Protein AF-E3EKU8-F1 (afdb_monomer_lite)

Secondary structure (DSSP, 8-state):
----TT----EEEEETTEEEEEEE---HHHHHS--S------S-S-EEEEPTTS-EEEE-HHHHHHHHHHTT--EEETTEEEEETTTTTT-HHHHHHHHHHHHHHHHHHTS---HHHHHHHHHS-TTTHHHHHHHHHHHHTTSS-HHHHHHHHTTTS-HHHHHHHHHHHHHHHHGGG-

Foldseek 3Di:
DDDDPPPQPFDWDDDPNFIWTKDAAPDPVLVPPPPVQPDDPPDDFFDFDQDPVRHTDTGGPSVVVVVCLVVQQWHDDDRMIIHGPVCQVVDPNNVVSSVVVSVVVVVVVPPPCQPLNVLCVVAFDPVCSVVLVVLVVCVVVVNDDPVRSQVSCVVTDDPVSVVVSVVSVVVSVVVVVD

Structure (mmCIF, N/CA/C/O backbone):
data_AF-E3EKU8-F1
#
_entry.id   AF-E3EKU8-F1
#
loop_
_atom_site.group_PDB
_atom_site.id
_atom_site.type_symbol
_atom_site.label_atom_id
_atom_site.label_alt_id
_atom_site.label_comp_id
_atom_site.label_asym_id
_atom_site.label_entity_id
_atom_site.label_seq_id
_atom_site.pdbx_PDB_ins_code
_atom_site.Cartn_x
_atom_site.Cartn_y
_atom_site.Cartn_z
_atom_site.occupancy
_atom_site.B_iso_or_equiv
_atom_site.auth_seq_id
_atom_site.auth_comp_id
_atom_site.auth_asym_id
_atom_site.auth_atom_id
_atom_site.pdbx_PDB_model_num
ATOM 1 N N . MET A 1 1 ? 28.430 1.223 9.872 1.00 31.11 1 MET A N 1
ATOM 2 C CA . MET A 1 1 ? 27.168 0.951 9.151 1.00 31.11 1 MET A CA 1
ATOM 3 C C . MET A 1 1 ? 26.102 1.840 9.753 1.00 31.11 1 MET A C 1
ATOM 5 O O . MET A 1 1 ? 25.845 1.725 10.940 1.00 31.11 1 MET A O 1
ATOM 9 N N . VAL A 1 2 ? 25.568 2.776 8.973 1.00 25.70 2 VAL A N 1
ATOM 10 C CA . VAL A 1 2 ? 24.483 3.668 9.396 1.00 25.70 2 VAL A CA 1
ATOM 11 C C . VAL A 1 2 ? 23.325 3.390 8.451 1.00 25.70 2 VAL A C 1
ATOM 13 O O . VAL A 1 2 ? 23.339 3.846 7.312 1.00 25.70 2 VAL A O 1
ATOM 16 N N . THR A 1 3 ? 22.361 2.587 8.886 1.00 30.14 3 THR A N 1
ATOM 17 C CA . THR A 1 3 ? 21.057 2.497 8.224 1.00 30.14 3 THR A CA 1
ATOM 18 C C . THR A 1 3 ? 20.322 3.799 8.517 1.00 30.14 3 THR A C 1
ATOM 20 O O . THR A 1 3 ? 20.044 4.110 9.678 1.00 30.14 3 THR A O 1
ATOM 23 N N . LYS A 1 4 ? 20.076 4.614 7.487 1.00 33.88 4 LYS A N 1
ATOM 24 C CA . LYS A 1 4 ? 19.276 5.831 7.637 1.00 33.88 4 LYS A CA 1
ATOM 25 C C . LYS A 1 4 ? 17.839 5.419 7.978 1.00 33.88 4 LYS A C 1
ATOM 27 O O . LYS A 1 4 ? 17.258 4.561 7.322 1.00 33.88 4 LYS A O 1
ATOM 32 N N . LYS A 1 5 ? 17.278 6.023 9.029 1.00 32.59 5 LYS A N 1
ATOM 33 C CA . LYS A 1 5 ? 15.852 5.915 9.377 1.00 32.59 5 LYS A CA 1
ATOM 34 C C . LYS A 1 5 ? 15.009 6.321 8.161 1.00 32.59 5 LYS A C 1
ATOM 36 O O . LYS A 1 5 ? 15.207 7.418 7.647 1.00 32.59 5 LYS A O 1
ATOM 41 N N . GLY A 1 6 ? 14.093 5.450 7.740 1.00 40.34 6 GLY A N 1
ATOM 42 C CA . GLY A 1 6 ? 13.154 5.699 6.638 1.00 40.34 6 GLY A CA 1
ATOM 43 C C . GLY A 1 6 ? 13.356 4.832 5.392 1.00 40.34 6 GLY A C 1
ATOM 44 O O . GLY A 1 6 ? 12.606 4.985 4.432 1.00 40.34 6 GLY A O 1
ATOM 45 N N . ASP A 1 7 ? 14.332 3.920 5.379 1.00 42.25 7 ASP A N 1
ATOM 46 C CA . ASP A 1 7 ? 14.454 2.970 4.273 1.00 42.25 7 ASP A CA 1
ATOM 47 C C . ASP A 1 7 ? 13.322 1.940 4.358 1.00 42.25 7 ASP A C 1
ATOM 49 O O . ASP A 1 7 ? 13.341 1.013 5.167 1.00 42.25 7 ASP A O 1
ATOM 53 N N . VAL A 1 8 ? 12.308 2.145 3.514 1.00 54.00 8 VAL A N 1
ATOM 54 C CA . VAL A 1 8 ? 11.295 1.144 3.176 1.00 54.00 8 VAL A CA 1
ATOM 55 C C . VAL A 1 8 ? 12.030 -0.153 2.877 1.00 54.00 8 VAL A C 1
ATOM 57 O O . VAL A 1 8 ? 12.916 -0.153 2.021 1.00 54.00 8 VAL A O 1
ATOM 60 N N . ALA A 1 9 ? 11.711 -1.230 3.598 1.00 56.34 9 ALA A N 1
ATOM 61 C CA . ALA A 1 9 ? 12.332 -2.525 3.368 1.00 56.34 9 ALA A CA 1
ATOM 62 C C . ALA A 1 9 ? 12.119 -2.904 1.897 1.00 56.34 9 ALA A C 1
ATOM 64 O O . ALA A 1 9 ? 11.004 -3.192 1.469 1.00 56.34 9 ALA A O 1
ATOM 65 N N . LEU A 1 10 ? 13.187 -2.797 1.104 1.00 66.94 10 LEU A N 1
ATOM 66 C CA . LEU A 1 10 ? 13.151 -3.116 -0.312 1.00 66.94 10 LEU A CA 1
ATOM 67 C C . LEU A 1 10 ? 13.109 -4.630 -0.426 1.00 66.94 10 LEU A C 1
ATOM 69 O O . LEU A 1 10 ? 14.126 -5.304 -0.257 1.00 66.94 10 LEU A O 1
ATOM 73 N N . GLU A 1 11 ? 11.930 -5.165 -0.704 1.00 84.19 11 GLU A N 1
ATOM 74 C CA . GLU A 1 11 ? 11.785 -6.579 -0.993 1.00 84.19 11 GLU A CA 1
ATOM 75 C C . GLU A 1 11 ? 12.114 -6.819 -2.465 1.00 84.19 11 GLU A C 1
ATOM 77 O O . GLU A 1 11 ? 11.586 -6.158 -3.362 1.00 84.19 11 GLU A O 1
ATOM 82 N N . LYS A 1 12 ? 13.024 -7.758 -2.725 1.00 86.50 12 LYS A N 1
ATOM 83 C CA . LYS A 1 12 ? 13.230 -8.270 -4.079 1.00 86.50 12 LYS A CA 1
ATOM 84 C C . LYS A 1 12 ? 12.181 -9.337 -4.354 1.00 86.50 12 LYS A C 1
ATOM 86 O O . LYS A 1 12 ? 11.975 -10.230 -3.537 1.00 86.50 12 LYS A O 1
ATOM 91 N N . GLY A 1 13 ? 11.561 -9.267 -5.522 1.00 87.44 13 GLY A N 1
ATOM 92 C CA . GLY A 1 13 ? 10.563 -10.228 -5.967 1.00 87.44 13 GLY A CA 1
ATOM 93 C C . GLY A 1 13 ? 10.656 -10.497 -7.463 1.00 87.44 13 GLY A C 1
ATOM 94 O O . GLY A 1 13 ? 11.568 -10.039 -8.153 1.00 87.44 13 GLY A O 1
ATOM 95 N N . GLN A 1 14 ? 9.690 -11.254 -7.972 1.00 89.75 14 GLN A N 1
ATOM 96 C CA . GLN A 1 14 ? 9.563 -11.552 -9.396 1.00 89.75 14 GLN A CA 1
ATOM 97 C C . GLN A 1 14 ? 8.115 -11.365 -9.846 1.00 89.75 14 GLN A C 1
ATOM 99 O O . GLN A 1 14 ? 7.183 -11.733 -9.130 1.00 89.75 14 GLN A O 1
ATOM 104 N N . LEU A 1 15 ? 7.934 -10.807 -11.044 1.00 88.12 15 LEU A N 1
ATOM 105 C CA . LEU A 1 15 ? 6.643 -10.708 -11.723 1.00 88.12 15 LEU A CA 1
ATOM 106 C C . LEU A 1 15 ? 6.844 -11.069 -13.197 1.00 88.12 15 LEU A C 1
ATOM 108 O O . LEU A 1 15 ? 7.720 -10.509 -13.844 1.00 88.12 15 LEU A O 1
ATOM 112 N N . LEU A 1 16 ? 6.069 -12.030 -13.712 1.00 87.25 16 LEU A N 1
ATOM 113 C CA . LEU A 1 16 ? 6.230 -12.574 -15.073 1.00 87.25 16 LEU A CA 1
ATOM 114 C C . LEU A 1 16 ? 7.673 -13.026 -15.379 1.00 87.25 16 LEU A C 1
ATOM 116 O O . LEU A 1 16 ? 8.204 -12.765 -16.452 1.00 87.25 16 LEU A O 1
ATOM 120 N N . SER A 1 17 ? 8.324 -13.681 -14.412 1.00 87.75 17 SER A N 1
ATOM 121 C CA . SER A 1 17 ? 9.733 -14.111 -14.497 1.00 87.75 17 SER A CA 1
ATOM 122 C C . SER A 1 17 ? 10.762 -12.972 -14.599 1.00 87.75 17 SER A C 1
ATOM 124 O O . SER A 1 17 ? 11.953 -13.246 -14.733 1.00 87.75 17 SER A O 1
ATOM 126 N N . LEU A 1 18 ? 10.341 -11.706 -14.492 1.00 89.75 18 LEU A N 1
ATOM 127 C CA . LEU A 1 18 ? 11.228 -10.544 -14.484 1.00 89.75 18 LEU A CA 1
ATOM 128 C C . LEU A 1 18 ? 11.599 -10.148 -13.043 1.00 89.75 18 LEU A C 1
ATOM 130 O O . LEU A 1 18 ? 10.708 -10.045 -12.189 1.00 89.75 18 LEU A O 1
ATOM 134 N N . PRO A 1 19 ? 12.888 -9.894 -12.751 1.00 92.06 19 PRO A N 1
ATOM 135 C CA . PRO A 1 19 ? 13.334 -9.452 -11.433 1.00 92.06 19 PRO A CA 1
ATOM 136 C C . PRO A 1 19 ? 12.853 -8.025 -11.135 1.00 92.06 19 PRO A C 1
ATOM 138 O O . PRO A 1 19 ? 13.068 -7.093 -11.914 1.00 92.06 19 PRO A O 1
ATOM 141 N N . CYS A 1 20 ? 12.184 -7.857 -9.995 1.00 91.62 20 CYS A N 1
ATOM 142 C CA . CYS A 1 20 ? 11.536 -6.610 -9.601 1.00 91.62 20 CYS A CA 1
ATOM 143 C C . CYS A 1 20 ? 11.861 -6.231 -8.152 1.00 91.62 20 CYS A C 1
ATOM 145 O O . CYS A 1 20 ? 12.100 -7.087 -7.301 1.00 91.62 20 CYS A O 1
ATOM 147 N N . ILE A 1 21 ? 11.776 -4.937 -7.858 1.00 91.75 21 ILE A N 1
ATOM 148 C CA . ILE A 1 21 ? 11.638 -4.418 -6.497 1.00 91.75 21 ILE A CA 1
ATOM 149 C C . ILE A 1 21 ? 10.146 -4.313 -6.178 1.00 91.75 21 ILE A C 1
ATOM 151 O O . ILE A 1 21 ? 9.375 -3.785 -6.986 1.00 91.75 21 ILE A O 1
ATOM 155 N N . THR A 1 22 ? 9.742 -4.822 -5.016 1.00 87.19 22 THR A N 1
ATOM 156 C CA . THR A 1 22 ? 8.345 -4.924 -4.590 1.00 87.19 22 THR A CA 1
ATOM 157 C C . THR A 1 22 ? 8.066 -4.105 -3.340 1.00 87.19 22 THR A C 1
ATOM 159 O O . THR A 1 22 ? 8.837 -4.142 -2.384 1.00 87.19 22 THR A O 1
ATOM 162 N N . PHE A 1 23 ? 6.931 -3.407 -3.342 1.00 82.31 23 PHE A N 1
ATOM 163 C CA . PHE A 1 23 ? 6.434 -2.616 -2.217 1.00 82.31 23 PHE A CA 1
ATOM 164 C C . PHE A 1 23 ? 5.074 -3.137 -1.784 1.00 82.31 23 PHE A C 1
ATOM 166 O O . PHE A 1 23 ? 4.147 -3.163 -2.597 1.00 82.31 23 PHE A O 1
ATOM 173 N N . ASP A 1 24 ? 4.952 -3.514 -0.515 1.00 76.44 24 ASP A N 1
ATOM 174 C CA . ASP A 1 24 ? 3.666 -3.856 0.082 1.00 76.44 24 ASP A CA 1
ATOM 175 C C . ASP A 1 24 ? 2.866 -2.590 0.381 1.00 76.44 24 ASP A C 1
ATOM 177 O O . ASP A 1 24 ? 3.343 -1.657 1.026 1.00 76.44 24 ASP A O 1
ATOM 181 N N . VAL A 1 25 ? 1.630 -2.549 -0.112 1.00 70.56 25 VAL A N 1
ATOM 182 C CA . VAL A 1 25 ? 0.771 -1.371 -0.017 1.00 70.56 25 VAL A CA 1
ATOM 183 C C . VAL A 1 25 ? -0.462 -1.720 0.811 1.00 70.56 25 VAL A C 1
ATOM 185 O O . VAL A 1 25 ? -1.512 -2.089 0.292 1.00 70.56 25 VAL A O 1
ATOM 188 N N . SER A 1 26 ? -0.329 -1.613 2.133 1.00 56.66 26 SER A N 1
ATOM 189 C CA . SER A 1 26 ? -1.380 -1.953 3.108 1.00 56.66 26 SER A CA 1
ATOM 190 C C . SER A 1 26 ? -2.415 -0.838 3.329 1.00 56.66 26 SER A C 1
ATOM 192 O O . SER A 1 26 ? -3.447 -1.049 3.962 1.00 56.66 26 SER A O 1
ATOM 194 N N . SER A 1 27 ? -2.174 0.361 2.796 1.00 53.47 27 SER A N 1
ATOM 195 C CA . SER A 1 27 ? -3.010 1.539 3.034 1.00 53.47 27 SER A CA 1
ATOM 196 C C . SER A 1 27 ? -4.088 1.718 1.961 1.00 53.47 27 SER A C 1
ATOM 198 O O . SER A 1 27 ? -3.792 2.038 0.807 1.00 53.47 27 SER A O 1
ATOM 200 N N . HIS A 1 28 ? -5.361 1.643 2.371 1.00 48.97 28 HIS A N 1
ATOM 201 C CA . HIS A 1 28 ? -6.524 2.020 1.551 1.00 48.97 28 HIS A CA 1
ATOM 202 C C . HIS A 1 28 ? -6.460 3.464 1.007 1.00 48.97 28 HIS A C 1
ATOM 204 O O . HIS A 1 28 ? -7.206 3.813 0.094 1.00 48.97 28 HIS A O 1
ATOM 210 N N . MET A 1 29 ? -5.597 4.332 1.554 1.00 43.88 29 MET A N 1
ATOM 211 C CA . MET A 1 29 ? -5.399 5.688 1.030 1.00 43.88 29 MET A CA 1
ATOM 212 C C . MET A 1 29 ? -4.454 5.741 -0.175 1.00 43.88 29 MET A C 1
ATOM 214 O O . MET A 1 29 ? -4.642 6.612 -1.025 1.00 43.88 29 MET A O 1
ATOM 218 N N . ILE A 1 30 ? -3.474 4.832 -0.270 1.00 50.38 30 ILE A N 1
ATOM 219 C CA . ILE A 1 30 ? -2.563 4.754 -1.428 1.00 50.38 30 ILE A CA 1
ATOM 220 C C . ILE A 1 30 ? -3.312 4.210 -2.648 1.00 50.38 30 ILE A C 1
ATOM 222 O O . ILE A 1 30 ? -3.076 4.672 -3.758 1.00 50.38 30 ILE A O 1
ATOM 226 N N . THR A 1 31 ? -4.256 3.289 -2.438 1.00 48.97 31 THR A N 1
ATOM 227 C CA . THR A 1 31 ? -5.106 2.751 -3.510 1.00 48.97 31 THR A CA 1
ATOM 228 C C . THR A 1 31 ? -6.171 3.755 -3.969 1.00 48.97 31 THR A C 1
ATOM 230 O O . THR A 1 31 ? -6.422 3.880 -5.159 1.00 48.97 31 THR A O 1
ATOM 233 N N . ARG A 1 32 ? -6.757 4.551 -3.055 1.00 42.34 32 ARG A N 1
ATOM 234 C CA . ARG A 1 32 ? -7.806 5.540 -3.392 1.00 42.34 32 ARG A CA 1
ATOM 235 C C . ARG A 1 32 ? -7.304 6.829 -4.034 1.00 42.34 32 ARG A C 1
ATOM 237 O O . ARG A 1 32 ? -7.990 7.384 -4.891 1.00 42.34 32 ARG A O 1
ATOM 244 N N . LYS A 1 33 ? -6.151 7.366 -3.609 1.00 43.69 33 LYS A N 1
ATOM 245 C CA . LYS A 1 33 ? -5.508 8.449 -4.362 1.00 43.69 33 LYS A CA 1
ATOM 246 C C . LYS A 1 33 ? -4.865 7.787 -5.555 1.00 43.69 33 LYS A C 1
ATOM 248 O O . LYS A 1 33 ? -3.738 7.328 -5.443 1.00 43.69 33 LYS A O 1
ATOM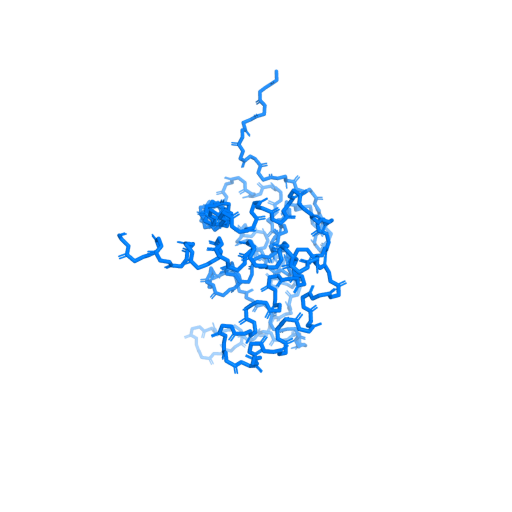 253 N N . SER A 1 34 ? -5.594 7.764 -6.661 1.00 38.62 34 SER A N 1
ATOM 254 C CA . SER A 1 34 ? -5.124 7.385 -7.984 1.00 38.62 34 SER A CA 1
ATOM 255 C C . SER A 1 34 ? -3.837 8.145 -8.341 1.00 38.62 34 SER A C 1
ATOM 257 O O . SER A 1 34 ? -3.828 9.106 -9.113 1.00 38.62 34 SER A O 1
ATOM 259 N N . LEU A 1 35 ? -2.701 7.703 -7.804 1.00 43.31 35 LEU A N 1
ATOM 260 C CA . LEU A 1 35 ? -1.502 7.595 -8.602 1.00 43.31 35 LEU A CA 1
ATOM 261 C C . LEU A 1 35 ? -1.989 6.874 -9.851 1.00 43.31 35 LEU A C 1
ATOM 263 O O . LEU A 1 35 ? -2.632 5.836 -9.732 1.00 43.31 35 LEU A O 1
ATOM 267 N N . ALA A 1 36 ? -1.775 7.440 -11.032 1.00 44.50 36 ALA A N 1
ATOM 268 C CA . ALA A 1 36 ? -2.154 6.811 -12.296 1.00 44.50 36 ALA A CA 1
ATOM 269 C C . ALA A 1 36 ? -1.296 5.555 -12.589 1.00 44.50 36 ALA A C 1
ATOM 271 O O . ALA A 1 36 ? -0.816 5.352 -13.700 1.00 44.50 36 ALA A O 1
ATOM 272 N N . ILE A 1 37 ? -1.057 4.742 -11.563 1.00 45.84 37 ILE A N 1
ATOM 273 C CA . ILE A 1 37 ? -0.672 3.349 -11.602 1.00 45.84 37 ILE A CA 1
ATOM 274 C C . ILE A 1 37 ? -1.987 2.647 -11.916 1.00 45.84 37 ILE A C 1
ATOM 276 O O . ILE A 1 37 ? -2.869 2.559 -11.068 1.00 45.84 37 ILE A O 1
ATOM 280 N N . ARG A 1 38 ? -2.182 2.311 -13.191 1.00 50.44 38 ARG A N 1
ATOM 281 C CA . ARG A 1 38 ? -3.456 1.787 -13.687 1.00 50.44 38 ARG A CA 1
ATOM 282 C C . ARG A 1 38 ? -3.849 0.553 -12.871 1.00 50.44 38 ARG A C 1
ATOM 284 O O . ARG A 1 38 ? -3.134 -0.445 -12.888 1.00 50.44 38 ARG A O 1
ATOM 291 N N . GLU A 1 39 ? -4.961 0.659 -12.148 1.00 41.75 39 GLU A N 1
ATOM 292 C CA . GLU A 1 39 ? -5.609 -0.469 -11.486 1.00 41.75 39 GLU A CA 1
ATOM 293 C C . GLU A 1 39 ? -6.129 -1.420 -12.566 1.00 41.75 39 GLU A C 1
ATOM 295 O O . GLU A 1 39 ? -6.925 -1.034 -13.424 1.00 41.75 39 GLU A O 1
ATOM 300 N N . TYR A 1 40 ? -5.648 -2.660 -12.547 1.00 46.69 40 TYR A N 1
ATOM 301 C CA . TYR A 1 40 ? -6.181 -3.720 -13.391 1.00 46.69 40 TYR A CA 1
ATOM 302 C C . TYR A 1 40 ? -7.465 -4.248 -12.753 1.00 46.69 40 TYR A C 1
ATOM 304 O O . TYR A 1 40 ? -7.450 -4.819 -11.661 1.00 46.69 40 TYR A O 1
ATOM 312 N N . THR A 1 41 ? -8.592 -4.056 -13.432 1.00 37.25 41 THR A N 1
ATOM 313 C CA . THR A 1 41 ? -9.851 -4.711 -13.075 1.00 37.25 41 THR A CA 1
ATOM 314 C C . THR A 1 41 ? -9.783 -6.160 -13.549 1.00 37.25 41 THR A C 1
ATOM 316 O O . THR A 1 41 ? -9.765 -6.420 -14.751 1.00 37.25 41 THR A O 1
ATOM 319 N N . GLY A 1 42 ? -9.687 -7.088 -12.595 1.00 36.12 42 GLY A N 1
ATOM 320 C CA . GLY A 1 42 ? -9.395 -8.512 -12.792 1.00 36.12 42 GLY A CA 1
ATOM 321 C C . GLY A 1 42 ? -10.485 -9.345 -13.471 1.00 36.12 42 GLY A C 1
ATOM 322 O O . GLY A 1 42 ? -10.911 -10.355 -12.918 1.00 36.12 42 GLY A O 1
ATOM 323 N N . THR A 1 43 ? -10.910 -8.981 -14.678 1.00 34.31 43 THR A N 1
ATOM 324 C CA . THR A 1 43 ? -11.817 -9.807 -15.484 1.00 34.31 43 THR A CA 1
ATOM 325 C C . THR A 1 43 ? -11.374 -9.845 -16.946 1.00 34.31 43 THR A C 1
ATOM 327 O O . THR A 1 43 ? -11.596 -8.896 -17.686 1.00 34.31 43 THR A O 1
ATOM 330 N N . ASN A 1 44 ? -10.762 -10.970 -17.333 1.00 43.75 44 ASN A N 1
ATOM 331 C CA . ASN A 1 44 ? -10.553 -11.488 -18.692 1.00 43.75 44 ASN A CA 1
ATOM 332 C C . ASN A 1 44 ? -10.032 -10.520 -19.784 1.00 43.75 44 ASN A C 1
ATOM 334 O O . ASN A 1 44 ? -10.779 -9.965 -20.580 1.00 43.75 44 ASN A O 1
ATOM 338 N N . LEU A 1 45 ? -8.698 -10.485 -19.872 1.00 48.22 45 LEU A N 1
ATOM 339 C CA . LEU A 1 45 ? -7.837 -10.606 -21.065 1.00 48.22 45 LEU A CA 1
ATOM 340 C C . LEU A 1 45 ? -7.863 -9.618 -22.241 1.00 48.22 45 LEU A C 1
ATOM 342 O O . LEU A 1 45 ? -6.897 -9.682 -22.994 1.00 48.22 45 LEU A O 1
ATOM 346 N N . ASP A 1 46 ? -8.793 -8.680 -22.386 1.00 55.25 46 ASP A N 1
ATOM 347 C CA . ASP A 1 46 ? -8.755 -7.760 -23.537 1.00 55.25 46 ASP A CA 1
ATOM 348 C C . ASP A 1 46 ? -8.885 -6.293 -23.114 1.00 55.25 46 ASP A C 1
ATOM 350 O O . ASP A 1 46 ? -9.977 -5.729 -23.023 1.00 55.25 46 ASP A O 1
ATOM 354 N N . VAL A 1 47 ? -7.743 -5.640 -22.869 1.00 59.00 47 VAL A N 1
ATOM 355 C CA . VAL A 1 47 ? -7.714 -4.185 -22.674 1.00 59.00 47 VAL A CA 1
ATOM 356 C C . VAL A 1 47 ? -7.714 -3.521 -24.048 1.00 59.00 47 VAL A C 1
ATOM 358 O O . VAL A 1 47 ? -6.752 -3.631 -24.806 1.00 59.00 47 VAL A O 1
ATOM 361 N N . GLY A 1 48 ? -8.796 -2.814 -24.374 1.00 55.78 48 GLY A N 1
ATOM 362 C CA . GLY A 1 48 ? -8.881 -1.995 -25.581 1.00 55.78 48 GLY A CA 1
ATOM 363 C C . GLY A 1 48 ? -8.112 -0.684 -25.422 1.00 55.78 48 GLY A C 1
ATOM 364 O O . GLY A 1 48 ? -8.533 0.200 -24.676 1.00 55.78 48 GLY A O 1
ATOM 365 N N . ILE A 1 49 ? -7.004 -0.524 -26.147 1.00 64.62 49 ILE A N 1
ATOM 366 C CA . ILE A 1 49 ? -6.242 0.730 -26.193 1.00 64.62 49 ILE A CA 1
ATOM 367 C C . ILE A 1 49 ? -6.704 1.556 -27.401 1.00 64.62 49 ILE A C 1
ATOM 369 O O . ILE A 1 49 ? -6.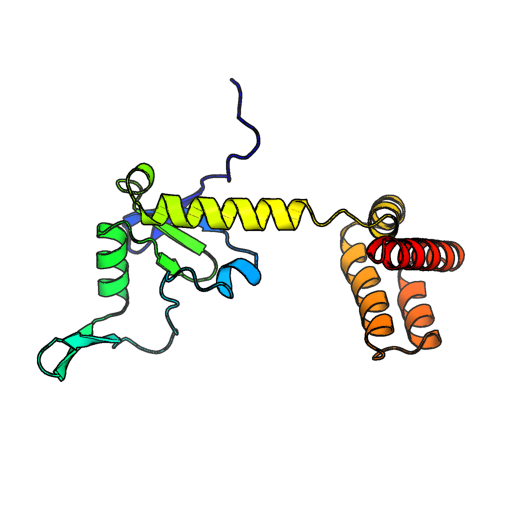567 1.086 -28.536 1.00 64.62 49 ILE A O 1
ATOM 373 N N . PRO A 1 50 ? -7.239 2.776 -27.198 1.00 60.34 50 PRO A N 1
ATOM 374 C CA . PRO A 1 50 ? -7.664 3.630 -28.298 1.00 60.34 50 PRO A CA 1
ATOM 375 C C . PRO A 1 50 ? -6.459 4.070 -29.135 1.00 60.34 50 PRO A C 1
ATOM 377 O O . PRO A 1 50 ? -5.459 4.565 -28.614 1.00 60.34 50 PRO A O 1
ATOM 380 N N . GLN A 1 51 ? -6.573 3.912 -30.447 1.00 72.56 51 GLN A N 1
ATOM 381 C CA . GLN A 1 51 ? -5.658 4.453 -31.442 1.00 72.56 51 GLN A CA 1
ATOM 382 C C . GLN A 1 51 ? -6.236 5.747 -32.030 1.00 72.56 51 GLN A C 1
ATOM 384 O O . GLN A 1 51 ? -7.451 5.931 -32.101 1.00 72.56 51 GLN A O 1
ATOM 389 N N . GLY A 1 52 ? -5.361 6.653 -32.484 1.00 61.38 52 GLY A N 1
ATOM 390 C CA . GLY A 1 52 ? -5.738 7.993 -32.970 1.00 61.38 52 GLY A CA 1
ATOM 391 C C . GLY A 1 52 ? -6.671 8.026 -34.191 1.00 61.38 52 GLY A C 1
ATOM 392 O O . GLY A 1 52 ? -7.134 9.090 -34.577 1.00 61.38 52 GLY A O 1
ATOM 393 N N . ASN A 1 53 ? -6.973 6.873 -34.789 1.00 80.25 53 ASN A N 1
ATOM 394 C CA . ASN A 1 53 ? -7.894 6.692 -35.914 1.00 80.25 53 ASN A CA 1
ATOM 395 C C . ASN A 1 53 ? -9.274 6.144 -35.490 1.00 80.25 53 ASN A C 1
ATOM 397 O O . ASN A 1 53 ? -10.010 5.634 -36.333 1.00 80.25 53 ASN A O 1
ATOM 401 N N . GLY A 1 54 ? -9.607 6.178 -34.195 1.00 65.44 54 GLY A N 1
ATOM 402 C CA . GLY A 1 54 ? -10.872 5.655 -33.667 1.00 65.44 54 GLY A CA 1
ATOM 403 C C . GLY A 1 54 ? -10.943 4.125 -33.591 1.00 65.44 54 GLY A C 1
ATOM 404 O O . GLY A 1 54 ? -12.002 3.580 -33.288 1.00 65.44 54 GLY A O 1
ATOM 405 N N . ARG A 1 55 ? -9.836 3.416 -33.862 1.00 66.75 55 ARG A N 1
ATOM 406 C CA . ARG A 1 55 ? -9.733 1.960 -33.679 1.00 66.75 55 ARG A CA 1
ATOM 407 C C . ARG A 1 55 ? -9.231 1.627 -32.282 1.00 66.75 55 ARG A C 1
ATOM 409 O O . ARG A 1 55 ? -8.560 2.433 -31.649 1.00 66.75 55 ARG A O 1
ATOM 416 N N . PHE A 1 56 ? -9.504 0.409 -31.833 1.00 62.34 56 PHE A N 1
ATOM 417 C CA . PHE A 1 56 ? -8.981 -0.120 -30.578 1.00 62.34 56 PHE A CA 1
ATOM 418 C C . PHE A 1 56 ? -8.029 -1.273 -30.875 1.00 62.34 56 PHE A C 1
ATOM 420 O O . PHE A 1 56 ? -8.337 -2.141 -31.693 1.00 62.34 56 PHE A O 1
ATOM 427 N N . ARG A 1 57 ? -6.867 -1.275 -30.220 1.00 68.94 57 ARG A N 1
ATOM 428 C CA . ARG A 1 57 ? -5.971 -2.433 -30.183 1.00 68.94 57 ARG A CA 1
ATOM 429 C C . ARG A 1 57 ? -6.312 -3.243 -28.939 1.00 68.94 57 ARG A C 1
ATOM 431 O O . ARG A 1 57 ? -6.293 -2.682 -27.848 1.00 68.94 57 ARG A O 1
ATOM 438 N N . LEU A 1 58 ? -6.646 -4.520 -29.112 1.00 65.00 58 LEU A N 1
ATOM 439 C CA . LEU A 1 58 ? -6.818 -5.443 -27.993 1.00 65.00 58 LEU A CA 1
ATOM 440 C C . LEU A 1 58 ? -5.441 -5.944 -27.566 1.00 65.00 58 LEU A C 1
ATOM 442 O O . LEU A 1 58 ? -4.681 -6.445 -28.397 1.00 65.00 58 LEU A O 1
ATOM 446 N N . GLU A 1 59 ? -5.122 -5.785 -26.288 1.00 67.19 59 GLU A N 1
ATOM 447 C CA . GLU A 1 59 ? -3.903 -6.317 -25.692 1.00 67.19 59 GLU A CA 1
ATOM 448 C C . GLU A 1 59 ? -4.206 -7.188 -24.489 1.00 67.19 59 GLU A C 1
ATOM 450 O O . GLU A 1 59 ? -5.070 -6.875 -23.663 1.00 67.19 59 GLU A O 1
ATOM 455 N N . LYS A 1 60 ? -3.417 -8.259 -24.376 1.00 76.25 60 LYS A N 1
ATOM 456 C CA . LYS A 1 60 ? -3.458 -9.135 -23.215 1.00 76.25 60 LYS A CA 1
ATOM 457 C C . LYS A 1 60 ? -2.846 -8.424 -22.021 1.00 76.25 60 LYS A C 1
ATOM 459 O O . LYS A 1 60 ? -1.787 -7.812 -22.125 1.00 76.25 60 LYS A O 1
ATOM 464 N N . GLU A 1 61 ? -3.454 -8.621 -20.861 1.00 72.69 61 GLU A N 1
ATOM 465 C CA . GLU A 1 61 ? -2.995 -8.079 -19.579 1.00 72.69 61 GLU A CA 1
ATOM 466 C C . GLU A 1 61 ? -1.492 -8.297 -19.334 1.00 72.69 61 GLU A C 1
ATOM 468 O O . GLU A 1 61 ? -0.774 -7.350 -19.028 1.00 72.69 61 GLU A O 1
ATOM 473 N N . ASN A 1 62 ? -0.990 -9.518 -19.551 1.00 80.38 62 ASN A N 1
ATOM 474 C CA . ASN A 1 62 ? 0.427 -9.831 -19.340 1.00 80.38 62 ASN A CA 1
ATOM 475 C C . ASN A 1 62 ? 1.361 -9.011 -20.242 1.00 80.38 62 ASN A C 1
ATOM 477 O O . ASN A 1 62 ? 2.435 -8.620 -19.797 1.00 80.38 62 ASN A O 1
ATOM 481 N N . GLN A 1 63 ? 0.947 -8.731 -21.483 1.00 80.81 63 GLN A N 1
ATOM 482 C CA . GLN A 1 63 ? 1.732 -7.920 -22.420 1.00 80.81 63 GLN A CA 1
ATOM 483 C C . GLN A 1 63 ? 1.785 -6.464 -21.954 1.00 80.81 63 GLN A C 1
ATOM 485 O O . GLN A 1 63 ? 2.850 -5.851 -21.982 1.00 80.81 63 GLN A O 1
ATOM 490 N N . LEU A 1 64 ? 0.665 -5.943 -21.443 1.00 78.38 64 LEU A N 1
ATOM 491 C CA . LEU A 1 64 ? 0.601 -4.602 -20.868 1.00 78.38 64 LEU A CA 1
ATOM 492 C C . LEU A 1 64 ? 1.492 -4.493 -19.621 1.00 78.38 64 LEU A C 1
ATOM 494 O O . LEU A 1 64 ? 2.266 -3.548 -19.488 1.00 78.38 64 LEU A O 1
ATOM 498 N N . ILE A 1 65 ? 1.423 -5.475 -18.715 1.00 83.50 65 ILE A N 1
ATOM 499 C CA . ILE A 1 65 ? 2.263 -5.527 -17.510 1.00 83.50 65 ILE A CA 1
ATOM 500 C C . ILE A 1 65 ? 3.743 -5.512 -17.898 1.00 83.50 65 ILE A C 1
ATOM 502 O O . ILE A 1 65 ? 4.508 -4.711 -17.362 1.00 83.50 65 ILE A O 1
ATOM 506 N N . GLU A 1 66 ? 4.140 -6.358 -18.845 1.00 86.69 66 GLU A N 1
ATOM 507 C CA . GLU A 1 66 ? 5.516 -6.451 -19.323 1.00 86.69 66 GLU A CA 1
ATOM 508 C C . GLU A 1 66 ? 5.992 -5.151 -19.993 1.00 86.69 66 GLU A C 1
ATOM 510 O O . GLU A 1 66 ? 7.061 -4.647 -19.645 1.00 86.69 66 GLU A O 1
ATOM 515 N N . GLU A 1 67 ? 5.196 -4.544 -20.884 1.00 84.81 67 GLU A N 1
ATOM 516 C CA . GLU A 1 67 ? 5.531 -3.258 -21.517 1.00 84.81 67 GLU A CA 1
ATOM 517 C C . GLU A 1 67 ? 5.772 -2.170 -20.463 1.00 84.81 67 GLU A C 1
ATOM 519 O O . GLU A 1 67 ? 6.756 -1.428 -20.514 1.00 84.81 67 GLU A O 1
ATOM 524 N N . TYR A 1 68 ? 4.887 -2.078 -19.474 1.00 83.25 68 TYR A N 1
ATOM 525 C CA . TYR A 1 68 ? 4.976 -1.059 -18.436 1.00 83.25 68 TYR A CA 1
ATOM 526 C C . TYR A 1 68 ? 6.138 -1.298 -17.471 1.00 83.25 68 TYR A C 1
ATOM 528 O O . TYR A 1 68 ? 6.778 -0.326 -17.056 1.00 83.25 68 TYR A O 1
ATOM 536 N N . LEU A 1 69 ? 6.429 -2.556 -17.124 1.00 85.44 69 LEU A N 1
ATOM 537 C CA . LEU A 1 69 ? 7.617 -2.907 -16.345 1.00 85.44 69 LEU A CA 1
ATOM 538 C C . LEU A 1 69 ? 8.887 -2.518 -17.103 1.00 85.44 69 LEU A C 1
ATOM 540 O O . LEU A 1 69 ? 9.736 -1.830 -16.535 1.00 85.44 69 LEU A O 1
ATOM 544 N N . ASN A 1 70 ? 8.975 -2.857 -18.391 1.00 86.38 70 ASN A N 1
ATOM 545 C CA . ASN A 1 70 ? 10.100 -2.491 -19.254 1.00 86.38 70 ASN A CA 1
ATOM 546 C C . ASN A 1 70 ? 10.239 -0.970 -19.425 1.00 86.38 70 ASN A C 1
ATOM 548 O O . ASN A 1 70 ? 11.350 -0.446 -19.460 1.00 86.38 70 ASN A O 1
ATOM 552 N N . ALA A 1 71 ? 9.125 -0.235 -19.450 1.00 82.94 71 ALA A N 1
ATOM 553 C CA . ALA A 1 71 ? 9.113 1.227 -19.461 1.00 82.94 71 ALA A CA 1
ATOM 554 C C . ALA A 1 71 ? 9.401 1.864 -18.083 1.00 82.94 71 ALA A C 1
ATOM 556 O O . ALA A 1 71 ? 9.395 3.091 -17.960 1.00 82.94 71 ALA A O 1
ATOM 557 N N . GLY A 1 72 ? 9.590 1.062 -17.028 1.00 80.56 72 GLY A N 1
ATOM 558 C CA . GLY A 1 72 ? 9.823 1.529 -15.661 1.00 80.56 72 GLY A CA 1
ATOM 559 C C . GLY A 1 72 ? 8.620 2.234 -15.026 1.00 80.56 72 GLY A C 1
ATOM 560 O O . GLY A 1 72 ? 8.787 2.970 -14.055 1.00 80.56 72 GLY A O 1
ATOM 561 N N . LYS A 1 73 ? 7.403 2.058 -15.553 1.00 82.50 73 LYS A N 1
ATOM 562 C CA . LYS A 1 73 ? 6.203 2.803 -15.124 1.00 82.50 73 LYS A CA 1
ATOM 563 C C . LYS A 1 73 ? 5.618 2.337 -13.786 1.00 82.50 73 LYS A C 1
ATOM 565 O O . LYS A 1 73 ? 4.826 3.069 -13.199 1.00 82.50 73 LYS A O 1
ATOM 570 N N . GLY A 1 74 ? 6.051 1.179 -13.288 1.00 81.69 74 GLY A N 1
ATOM 571 C CA . GLY A 1 74 ? 5.527 0.559 -12.073 1.00 81.69 74 GLY A CA 1
ATOM 572 C C . GLY A 1 74 ? 4.157 -0.086 -12.300 1.00 81.69 74 GLY A C 1
ATOM 573 O O . GLY A 1 74 ? 3.310 0.476 -12.992 1.00 81.69 74 GLY A O 1
ATOM 574 N N . ILE A 1 75 ? 3.931 -1.266 -11.727 1.00 83.31 75 ILE A N 1
ATOM 575 C CA . ILE A 1 75 ? 2.670 -2.012 -11.856 1.00 83.31 75 ILE A CA 1
ATOM 576 C C . ILE A 1 75 ? 2.100 -2.307 -10.476 1.00 83.31 75 ILE A C 1
ATOM 578 O O . ILE A 1 75 ? 2.806 -2.853 -9.634 1.00 83.31 75 ILE A O 1
ATOM 582 N N . TYR A 1 76 ? 0.824 -1.983 -10.255 1.00 79.31 76 TYR A N 1
ATOM 583 C CA . TYR A 1 76 ? 0.090 -2.417 -9.069 1.00 79.31 76 TYR A CA 1
ATOM 584 C C . TYR A 1 76 ? -0.644 -3.722 -9.359 1.00 79.31 76 TYR A C 1
ATOM 586 O O . TYR A 1 76 ? -1.459 -3.790 -10.278 1.00 79.31 76 TYR A O 1
ATOM 594 N N . LEU A 1 77 ? -0.366 -4.750 -8.563 1.00 74.69 77 LEU A N 1
ATOM 595 C CA . LEU A 1 77 ? -1.010 -6.049 -8.673 1.00 74.69 77 LEU A CA 1
ATOM 596 C C . LEU A 1 77 ? -1.135 -6.683 -7.285 1.00 74.69 77 LEU A C 1
ATOM 598 O O . LEU A 1 77 ? -0.152 -6.799 -6.558 1.00 74.69 77 LEU A O 1
ATOM 602 N N . LYS A 1 78 ? -2.352 -7.116 -6.927 1.00 72.56 78 LYS A N 1
ATOM 603 C CA . LYS A 1 78 ? -2.647 -7.860 -5.684 1.00 72.56 78 LYS A CA 1
ATOM 604 C C . LYS A 1 78 ? -2.086 -7.207 -4.407 1.00 72.56 78 LYS A C 1
ATOM 606 O O . LYS A 1 78 ? -1.495 -7.884 -3.573 1.00 72.56 78 LYS A O 1
ATOM 611 N N . GLY A 1 79 ? -2.259 -5.895 -4.247 1.00 69.75 79 GLY A N 1
ATOM 612 C CA . GLY A 1 79 ? -1.795 -5.196 -3.040 1.00 69.75 79 GLY A CA 1
ATOM 613 C C . GLY A 1 79 ? -0.316 -4.807 -3.045 1.00 69.75 79 GLY A C 1
ATOM 614 O O . GLY A 1 79 ? 0.122 -4.150 -2.105 1.00 69.75 79 GLY A O 1
ATOM 615 N N . LYS A 1 80 ? 0.437 -5.146 -4.099 1.00 78.06 80 LYS A N 1
ATOM 616 C CA . LYS A 1 80 ? 1.860 -4.821 -4.235 1.00 78.06 80 LYS A CA 1
ATOM 617 C C . LYS A 1 80 ? 2.122 -3.936 -5.448 1.00 78.06 80 LYS A C 1
ATOM 619 O O . LYS A 1 80 ? 1.461 -4.074 -6.476 1.00 78.06 80 LYS A O 1
ATOM 624 N N . VAL A 1 81 ? 3.107 -3.043 -5.341 1.00 83.44 81 VAL A N 1
ATOM 625 C CA . VAL A 1 81 ? 3.661 -2.311 -6.493 1.00 83.44 81 VAL A CA 1
ATOM 626 C C . VAL A 1 81 ? 5.004 -2.912 -6.880 1.00 83.44 81 VAL A C 1
ATOM 628 O O . VAL A 1 81 ? 5.873 -3.092 -6.031 1.00 83.44 81 VAL A O 1
ATOM 631 N N . TYR A 1 82 ? 5.174 -3.181 -8.171 1.00 87.31 82 TYR A N 1
ATOM 632 C CA . TYR A 1 82 ? 6.367 -3.766 -8.773 1.00 87.31 82 TYR A CA 1
ATOM 633 C C . TYR A 1 82 ? 7.062 -2.741 -9.665 1.00 87.31 82 TYR A C 1
ATOM 635 O O . TYR A 1 82 ? 6.428 -2.154 -10.542 1.00 87.31 82 TYR A O 1
ATOM 643 N N . PHE A 1 83 ? 8.370 -2.572 -9.491 1.00 89.50 83 PHE A N 1
ATOM 644 C CA . PHE A 1 83 ? 9.238 -1.854 -10.425 1.00 89.50 83 PHE A CA 1
ATOM 645 C C . PHE A 1 83 ? 10.331 -2.793 -10.927 1.00 89.50 83 PHE A C 1
ATOM 647 O O . PHE A 1 83 ? 10.906 -3.536 -10.136 1.00 89.50 83 PHE A O 1
ATOM 654 N N . LEU A 1 84 ? 10.651 -2.735 -12.221 1.00 90.75 84 LEU A N 1
ATOM 655 C CA . LEU A 1 84 ? 11.754 -3.512 -12.785 1.00 90.75 84 LEU A CA 1
ATOM 656 C C . LEU A 1 84 ? 13.071 -3.121 -12.102 1.00 90.75 84 LEU A C 1
ATOM 658 O O . LEU A 1 84 ? 13.385 -1.932 -12.010 1.00 90.75 84 LEU A O 1
ATOM 662 N N . GLU A 1 85 ? 13.845 -4.105 -11.638 1.00 90.75 85 GLU A N 1
ATOM 663 C CA . GLU A 1 85 ? 15.050 -3.857 -10.830 1.00 90.75 85 GLU A CA 1
ATOM 664 C C . GLU A 1 85 ? 16.065 -2.955 -11.556 1.00 90.75 85 GLU A C 1
ATOM 666 O O . GLU A 1 85 ? 16.627 -2.040 -10.956 1.00 90.75 85 GLU A O 1
ATOM 671 N N . SER A 1 86 ? 16.224 -3.132 -12.871 1.00 90.06 86 SER A N 1
ATOM 672 C CA . SER A 1 86 ? 17.145 -2.344 -13.702 1.00 90.06 86 SER A CA 1
ATOM 673 C C . SER A 1 86 ? 16.719 -0.885 -13.922 1.00 90.06 86 SER A C 1
ATOM 675 O O . SER A 1 86 ? 17.567 -0.040 -14.203 1.00 90.06 86 SER A O 1
ATOM 677 N N . ALA A 1 87 ? 15.426 -0.572 -13.795 1.00 84.50 87 ALA A N 1
ATOM 678 C CA . ALA A 1 87 ? 14.861 0.753 -14.075 1.00 84.50 87 ALA A CA 1
ATOM 679 C C . ALA A 1 87 ? 14.350 1.474 -12.818 1.00 84.50 87 ALA A C 1
ATOM 681 O O . ALA A 1 87 ? 13.922 2.628 -12.883 1.00 84.50 87 ALA A O 1
ATOM 682 N N . TYR A 1 88 ? 14.386 0.804 -11.668 1.00 83.88 88 TYR A N 1
ATOM 683 C CA . TYR A 1 88 ? 13.817 1.284 -10.417 1.00 83.88 88 TYR A CA 1
ATOM 684 C C . TYR A 1 88 ? 14.344 2.673 -10.026 1.00 83.88 88 TYR A C 1
ATOM 686 O O . TYR A 1 88 ? 13.561 3.607 -9.887 1.00 83.88 88 TYR A O 1
ATOM 694 N N . HIS A 1 89 ? 15.665 2.852 -9.928 1.00 81.81 89 HIS A N 1
ATOM 695 C CA . HIS A 1 89 ? 16.256 4.119 -9.478 1.00 81.81 89 HIS A CA 1
ATOM 696 C C . HIS A 1 89 ? 16.196 5.252 -10.512 1.00 81.81 89 HIS A C 1
ATOM 698 O O . HIS A 1 89 ? 16.229 6.421 -10.132 1.00 81.81 89 HIS A O 1
ATOM 704 N N . SER A 1 90 ? 16.120 4.925 -11.803 1.00 83.19 90 SER A N 1
ATOM 705 C CA . SER A 1 90 ? 16.119 5.900 -12.901 1.00 83.19 90 SER A CA 1
ATOM 706 C C . SER A 1 90 ? 14.712 6.317 -13.338 1.00 83.19 90 SER A C 1
ATOM 708 O O . SER A 1 90 ? 14.552 7.310 -14.049 1.00 83.19 90 SER A O 1
ATOM 710 N N . SER A 1 91 ? 13.675 5.597 -12.903 1.00 80.88 91 SER A N 1
ATOM 711 C CA . SER A 1 91 ? 12.299 5.887 -13.286 1.00 80.88 91 SER A CA 1
ATOM 712 C C . SER A 1 91 ? 11.742 7.140 -12.603 1.00 80.88 91 SER A C 1
ATOM 714 O O . SER A 1 91 ? 11.642 7.245 -11.378 1.00 80.88 91 SER A O 1
ATOM 716 N N . ILE A 1 92 ? 11.234 8.065 -13.421 1.00 79.44 92 ILE A N 1
ATOM 717 C CA . ILE A 1 92 ? 10.451 9.226 -12.968 1.00 79.44 92 ILE A CA 1
ATOM 718 C C . ILE A 1 92 ? 9.186 8.780 -12.209 1.00 79.44 92 ILE A C 1
ATOM 720 O O . ILE A 1 92 ? 8.731 9.469 -11.293 1.00 79.44 92 ILE A O 1
ATOM 724 N N . TYR A 1 93 ? 8.603 7.634 -12.576 1.00 80.62 93 TYR A N 1
ATOM 725 C CA . TYR A 1 93 ? 7.407 7.098 -11.924 1.00 80.62 93 TYR A CA 1
ATOM 726 C C . TYR A 1 93 ? 7.715 6.570 -10.530 1.00 80.62 93 TYR A C 1
ATOM 728 O O . TYR A 1 93 ? 6.940 6.831 -9.611 1.00 80.62 93 TYR A O 1
ATOM 736 N N . TYR A 1 94 ? 8.870 5.925 -10.349 1.00 84.06 94 TYR A N 1
ATOM 737 C CA . TYR A 1 94 ? 9.332 5.538 -9.022 1.00 84.06 94 TYR A CA 1
ATOM 738 C C . TYR A 1 94 ? 9.514 6.765 -8.119 1.00 84.06 94 TYR A C 1
ATOM 740 O O . TYR A 1 94 ? 8.954 6.800 -7.026 1.00 84.06 94 TYR A O 1
ATOM 748 N N . ALA A 1 95 ? 10.200 7.815 -8.584 1.00 81.44 95 ALA A N 1
ATOM 749 C CA . ALA A 1 95 ? 10.396 9.029 -7.785 1.00 81.44 95 ALA A CA 1
ATOM 750 C C . ALA A 1 95 ? 9.062 9.671 -7.343 1.00 81.44 95 ALA A C 1
ATOM 752 O O . ALA A 1 95 ? 8.919 10.116 -6.201 1.00 81.44 95 ALA A O 1
ATOM 753 N N . LYS A 1 96 ? 8.058 9.684 -8.233 1.00 80.56 96 LYS A N 1
ATOM 754 C CA . LYS A 1 96 ? 6.698 10.152 -7.918 1.00 80.56 96 LYS A CA 1
ATOM 755 C C . LYS A 1 96 ? 5.995 9.247 -6.907 1.00 80.56 96 LYS A C 1
ATOM 757 O O . LYS A 1 96 ? 5.418 9.766 -5.952 1.00 80.56 96 LYS A O 1
ATOM 762 N N . PHE A 1 97 ? 6.046 7.930 -7.110 1.00 81.25 97 PHE A N 1
ATOM 763 C CA . PHE A 1 97 ? 5.477 6.944 -6.193 1.00 81.25 97 PHE A CA 1
ATOM 764 C C . PHE A 1 97 ? 6.085 7.089 -4.800 1.00 81.25 97 PHE A C 1
ATOM 766 O O . PHE A 1 97 ? 5.338 7.297 -3.849 1.00 81.25 97 PHE A O 1
ATOM 773 N N . LYS A 1 98 ? 7.419 7.093 -4.691 1.00 81.69 98 LYS A N 1
ATOM 774 C CA . LYS A 1 98 ? 8.139 7.199 -3.419 1.00 81.69 98 LYS A CA 1
ATOM 775 C C . LYS A 1 98 ? 7.703 8.427 -2.621 1.00 81.69 98 LYS A C 1
ATOM 777 O O . LYS A 1 98 ? 7.316 8.308 -1.470 1.00 81.69 98 LYS A O 1
ATOM 782 N N . LYS A 1 99 ? 7.636 9.600 -3.262 1.00 81.50 99 LYS A N 1
ATOM 783 C CA . LYS A 1 99 ? 7.180 10.843 -2.613 1.00 81.50 99 LYS A CA 1
ATOM 784 C C . LYS A 1 99 ? 5.758 10.741 -2.041 1.00 81.50 99 LYS A C 1
ATOM 786 O O . LYS A 1 99 ? 5.458 11.368 -1.027 1.00 81.50 99 LYS A O 1
ATOM 791 N N . VAL A 1 100 ? 4.860 10.025 -2.718 1.00 76.31 100 VAL A N 1
ATOM 792 C CA . VAL A 1 100 ? 3.479 9.823 -2.251 1.00 76.31 100 VAL A CA 1
ATOM 793 C C . VAL A 1 100 ? 3.421 8.756 -1.161 1.00 76.31 100 VAL A C 1
ATOM 795 O O . VAL A 1 100 ? 2.737 8.971 -0.163 1.00 76.31 100 VAL A O 1
ATOM 798 N N . TYR A 1 101 ? 4.150 7.656 -1.337 1.00 76.94 101 TYR A N 1
ATOM 799 C CA . TYR A 1 101 ? 4.275 6.570 -0.372 1.00 76.94 101 TYR A CA 1
ATOM 800 C C . TYR A 1 101 ? 4.826 7.082 0.963 1.00 76.94 101 TYR A C 1
ATOM 802 O O . TYR A 1 101 ? 4.148 6.946 1.978 1.00 76.94 101 TYR A O 1
ATOM 810 N N . ASP A 1 102 ? 5.969 7.774 0.940 1.00 78.12 102 ASP A N 1
ATOM 811 C CA . ASP A 1 102 ? 6.613 8.357 2.121 1.00 78.12 102 ASP A CA 1
ATOM 812 C C . ASP A 1 102 ? 5.664 9.335 2.823 1.00 78.12 102 ASP A C 1
ATOM 814 O O . ASP A 1 102 ? 5.472 9.253 4.026 1.00 78.12 102 ASP A O 1
ATOM 818 N N . ARG A 1 103 ? 4.961 10.201 2.077 1.00 73.81 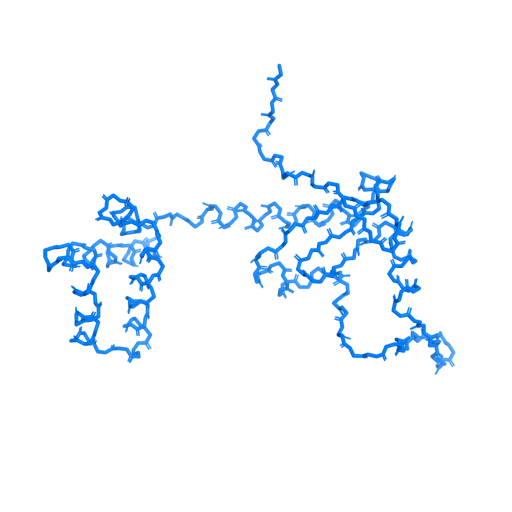103 ARG A N 1
ATOM 819 C CA . ARG A 1 103 ? 3.967 11.121 2.657 1.00 73.81 103 ARG A CA 1
ATOM 820 C C . ARG A 1 103 ? 2.819 10.390 3.353 1.00 73.81 103 ARG A C 1
ATOM 822 O O . ARG A 1 103 ? 2.325 10.860 4.373 1.00 73.81 103 ARG A O 1
ATOM 829 N N . ILE A 1 104 ? 2.323 9.300 2.772 1.00 66.94 104 ILE A N 1
ATOM 830 C CA . ILE A 1 104 ? 1.213 8.543 3.358 1.00 66.94 104 ILE A CA 1
ATOM 831 C C . ILE A 1 104 ? 1.689 7.762 4.580 1.00 66.94 104 ILE A C 1
ATOM 833 O O . ILE A 1 104 ? 0.967 7.739 5.571 1.00 66.94 104 ILE A O 1
ATOM 837 N N . HIS A 1 105 ? 2.893 7.192 4.539 1.00 66.19 105 HIS A N 1
ATOM 838 C CA . HIS A 1 105 ? 3.503 6.537 5.691 1.00 66.19 105 HIS A CA 1
ATOM 839 C C . HIS A 1 105 ? 3.817 7.520 6.811 1.00 66.19 105 HIS A C 1
ATOM 841 O O . HIS A 1 105 ? 3.395 7.282 7.933 1.00 66.19 105 HIS A O 1
ATOM 847 N N . GLU A 1 106 ? 4.424 8.667 6.510 1.00 67.69 106 GLU A N 1
ATOM 848 C CA . GLU A 1 106 ? 4.615 9.738 7.485 1.00 67.69 106 GLU A CA 1
ATOM 849 C C . GLU A 1 106 ? 3.279 10.191 8.078 1.00 67.69 106 GLU A C 1
ATOM 851 O O . GLU A 1 106 ? 3.200 10.401 9.276 1.00 67.69 106 GLU A O 1
ATOM 856 N N . ASN A 1 107 ? 2.208 10.316 7.288 1.00 60.22 107 ASN A N 1
ATOM 857 C CA . ASN A 1 107 ? 0.887 10.674 7.816 1.00 60.22 107 ASN A CA 1
ATOM 858 C C . ASN A 1 107 ? 0.233 9.548 8.634 1.00 60.22 107 ASN A C 1
ATOM 860 O O . ASN A 1 107 ? -0.536 9.834 9.547 1.00 60.22 107 ASN A O 1
ATOM 864 N N . ALA A 1 108 ? 0.500 8.282 8.306 1.00 56.97 108 ALA A N 1
ATOM 865 C CA . ALA A 1 108 ? 0.030 7.134 9.076 1.00 56.97 108 ALA A CA 1
ATOM 866 C C . ALA A 1 108 ? 0.792 7.002 10.403 1.00 56.97 108 ALA A C 1
ATOM 868 O O . ALA A 1 108 ? 0.178 6.705 11.420 1.00 56.97 108 ALA A O 1
ATOM 869 N N . GLU A 1 109 ? 2.094 7.293 10.406 1.00 53.69 109 GLU A N 1
ATOM 870 C CA . GLU A 1 109 ? 2.926 7.394 11.609 1.00 53.69 109 GLU A CA 1
ATOM 871 C C . GLU A 1 109 ? 2.614 8.662 12.424 1.00 53.69 109 GLU A C 1
ATOM 873 O O . GLU A 1 109 ? 2.687 8.634 13.648 1.00 53.69 109 GLU A O 1
ATOM 878 N N . ARG A 1 110 ? 2.220 9.766 11.770 1.00 49.97 110 ARG A N 1
ATOM 879 C CA . ARG A 1 110 ? 1.777 11.023 12.404 1.00 49.97 110 ARG A CA 1
ATOM 880 C C . ARG A 1 110 ? 0.318 11.017 12.853 1.00 49.97 110 ARG A C 1
ATOM 882 O O . ARG A 1 110 ? -0.116 12.025 13.410 1.00 49.97 110 ARG A O 1
ATOM 889 N N . LYS A 1 111 ? -0.441 9.928 12.676 1.00 49.31 111 LYS A N 1
ATOM 890 C CA . LYS A 1 111 ? -1.608 9.717 13.539 1.00 49.31 111 LYS A CA 1
ATOM 891 C C . LYS A 1 111 ? -1.052 9.502 14.942 1.00 49.31 111 LYS A C 1
ATOM 893 O O . LYS A 1 111 ? -0.647 8.395 15.283 1.00 49.31 111 LYS A O 1
ATOM 898 N N . MET A 1 112 ? -0.935 10.602 15.689 1.00 47.56 112 MET A N 1
ATOM 899 C CA . MET A 1 112 ? -0.627 10.594 17.111 1.00 47.56 112 MET A CA 1
ATOM 900 C C . MET A 1 112 ? -1.472 9.493 17.741 1.00 47.56 112 MET A C 1
ATOM 902 O O . MET A 1 112 ? -2.695 9.525 17.610 1.00 47.56 112 MET A O 1
ATOM 906 N N . ARG A 1 113 ? -0.825 8.500 18.363 1.00 56.81 113 ARG A N 1
ATOM 907 C CA . ARG A 1 113 ? -1.546 7.601 19.263 1.00 56.81 113 ARG A CA 1
ATOM 908 C C . ARG A 1 113 ? -2.214 8.506 20.274 1.00 56.81 113 ARG A C 1
ATOM 910 O O . ARG A 1 113 ? -1.533 9.293 20.932 1.00 56.81 113 ARG A O 1
ATOM 917 N N . THR A 1 114 ? -3.533 8.467 20.295 1.00 65.00 114 THR A N 1
ATOM 918 C CA . THR A 1 114 ? -4.290 9.294 21.219 1.00 65.00 114 THR A CA 1
ATOM 919 C C . THR A 1 114 ? -3.945 8.844 22.643 1.00 65.00 114 THR A C 1
ATOM 921 O O . THR A 1 114 ? -3.493 7.709 22.837 1.00 65.00 114 THR A O 1
ATOM 924 N N . ILE A 1 115 ? -4.107 9.701 23.651 1.00 71.00 115 ILE A N 1
ATOM 925 C CA . ILE A 1 115 ? -3.750 9.347 25.035 1.00 71.00 115 ILE A CA 1
ATOM 926 C C . ILE A 1 115 ? -4.512 8.078 25.456 1.00 71.00 115 ILE A C 1
ATOM 928 O O . ILE A 1 115 ? -3.974 7.214 26.150 1.00 71.00 115 ILE A O 1
ATOM 932 N N . ALA A 1 116 ? -5.739 7.911 24.956 1.00 73.00 116 ALA A N 1
ATOM 933 C CA . ALA A 1 116 ? -6.532 6.706 25.151 1.00 73.00 116 ALA A CA 1
ATOM 934 C C . ALA A 1 116 ? -5.940 5.450 24.481 1.00 73.00 116 ALA A C 1
ATOM 936 O O . ALA A 1 116 ? -6.018 4.364 25.054 1.00 73.00 116 ALA A O 1
ATOM 937 N N . GLU A 1 117 ? -5.355 5.555 23.284 1.00 72.50 117 GLU A N 1
ATOM 938 C CA . GLU A 1 117 ? -4.704 4.420 22.613 1.00 72.50 117 GLU A CA 1
ATOM 939 C C . GLU A 1 117 ? -3.379 4.029 23.279 1.00 72.50 117 GLU A C 1
ATOM 941 O O . GLU A 1 117 ? -3.066 2.839 23.358 1.00 72.50 117 GLU A O 1
ATOM 946 N N . ASP A 1 118 ? -2.629 5.005 23.796 1.00 76.81 118 ASP A N 1
ATOM 947 C CA . ASP A 1 118 ? -1.404 4.751 24.562 1.00 76.81 118 ASP A CA 1
ATOM 948 C C . ASP A 1 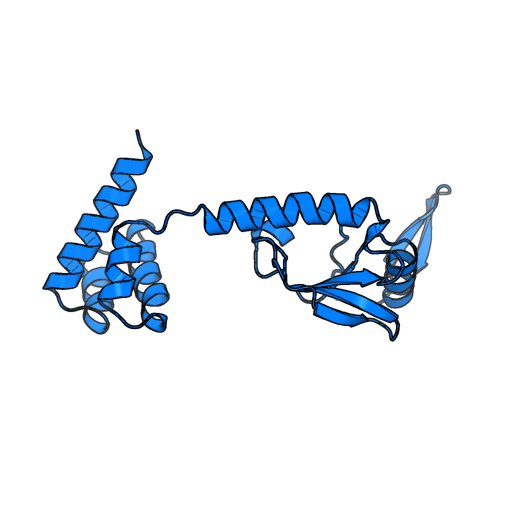118 ? -1.719 4.082 25.910 1.00 76.81 118 ASP A C 1
ATOM 950 O O . ASP A 1 118 ? -1.094 3.090 26.281 1.00 76.81 118 ASP A O 1
ATOM 954 N N . TYR A 1 119 ? -2.787 4.519 26.585 1.00 80.00 119 TYR A N 1
ATOM 955 C CA . TYR A 1 119 ? -3.316 3.851 27.776 1.00 80.00 119 TYR A CA 1
ATOM 956 C C . TYR A 1 119 ? -3.669 2.377 27.512 1.00 80.00 119 TYR A C 1
ATOM 958 O O . TYR A 1 119 ? -3.264 1.494 28.268 1.00 80.00 119 TYR A O 1
ATOM 966 N N . LEU A 1 120 ? -4.361 2.071 26.408 1.00 83.38 120 LEU A N 1
ATOM 967 C CA . LEU A 1 120 ? -4.708 0.685 26.077 1.00 83.38 120 LEU A CA 1
ATOM 968 C C . LEU A 1 120 ? -3.479 -0.202 25.837 1.00 83.38 120 LEU A C 1
ATOM 970 O O . LEU A 1 120 ? -3.501 -1.372 26.207 1.00 83.38 120 LEU A O 1
ATOM 974 N N . LEU A 1 121 ? -2.399 0.330 25.262 1.00 80.94 121 LEU A N 1
ATOM 975 C CA . LEU A 1 121 ? -1.158 -0.429 25.064 1.00 80.94 121 LEU A CA 1
ATOM 976 C C . LEU A 1 121 ? -0.509 -0.886 26.374 1.00 80.94 121 LEU A C 1
ATOM 978 O O . LEU A 1 121 ? 0.193 -1.897 26.376 1.00 80.94 121 LEU A O 1
ATOM 982 N N . HIS A 1 122 ? -0.745 -0.162 27.468 1.00 79.81 122 HIS A N 1
ATOM 983 C CA . HIS A 1 122 ? -0.249 -0.517 28.796 1.00 79.81 122 HIS A CA 1
ATOM 984 C C . HIS A 1 122 ? -1.183 -1.462 29.558 1.00 79.81 122 HIS A C 1
ATOM 986 O O . HIS A 1 122 ? -0.717 -2.237 30.392 1.00 79.81 122 HIS A O 1
ATOM 992 N N . GLU A 1 123 ? -2.481 -1.428 29.262 1.00 81.56 123 GLU A N 1
ATOM 993 C CA . GLU A 1 123 ? -3.500 -2.102 30.069 1.00 81.56 123 GLU A CA 1
ATOM 994 C C . GLU A 1 123 ? -4.020 -3.414 29.478 1.00 81.56 123 GLU A C 1
ATOM 996 O O . GLU A 1 123 ? -4.560 -4.238 30.223 1.00 81.56 123 GLU A O 1
ATOM 1001 N N . VAL A 1 124 ? -3.880 -3.622 28.162 1.00 80.06 124 VAL A N 1
ATOM 1002 C CA . VAL A 1 124 ? -4.402 -4.809 27.470 1.00 80.06 124 VAL A CA 1
ATOM 1003 C C . VAL A 1 124 ? -3.442 -5.372 26.417 1.00 80.06 124 VAL A C 1
ATOM 1005 O O . VAL A 1 124 ? -2.621 -4.651 25.848 1.00 80.06 124 VAL A O 1
ATOM 1008 N N . PRO A 1 125 ? -3.554 -6.673 26.085 1.00 82.69 125 PRO A N 1
ATOM 1009 C CA . PRO A 1 125 ? -2.807 -7.260 24.981 1.00 82.69 125 PRO A CA 1
ATOM 1010 C C . PRO A 1 125 ? -3.057 -6.536 23.650 1.00 82.69 125 PRO A C 1
ATOM 1012 O O . PRO A 1 125 ? -4.198 -6.251 23.285 1.00 82.69 125 PRO A O 1
ATOM 1015 N N . GLN A 1 126 ? -1.997 -6.345 22.859 1.00 74.06 126 GLN A N 1
ATOM 1016 C CA . GLN A 1 126 ? -2.035 -5.571 21.610 1.00 74.06 126 GLN A CA 1
ATOM 1017 C C . GLN A 1 126 ? -3.100 -6.046 20.602 1.00 74.06 126 GLN A C 1
ATOM 1019 O O . GLN A 1 126 ? -3.655 -5.240 19.859 1.00 74.06 126 GLN A O 1
ATOM 1024 N N . HIS A 1 127 ? -3.430 -7.341 20.590 1.00 77.62 127 HIS A N 1
ATOM 1025 C CA . HIS A 1 127 ? -4.447 -7.906 19.696 1.00 77.62 127 HIS A CA 1
ATOM 1026 C C . HIS A 1 127 ? -5.893 -7.536 20.082 1.00 77.62 127 HIS A C 1
ATOM 1028 O O . HIS A 1 127 ? -6.788 -7.670 19.252 1.00 77.62 127 HIS A O 1
ATOM 1034 N N . GLN A 1 128 ? -6.136 -7.078 21.315 1.00 82.50 128 GLN A N 1
ATOM 1035 C CA . GLN A 1 128 ? -7.464 -6.670 21.795 1.00 82.50 128 GLN A CA 1
ATOM 1036 C C . GLN A 1 128 ? -7.742 -5.183 21.549 1.00 82.50 128 GLN A C 1
ATOM 1038 O O . GLN A 1 128 ? -8.901 -4.783 21.455 1.00 82.50 128 GLN A O 1
ATOM 1043 N N . ILE A 1 129 ? -6.693 -4.373 21.371 1.00 82.56 129 ILE A N 1
ATOM 1044 C CA . ILE A 1 129 ? -6.797 -2.922 21.158 1.00 82.56 129 ILE A CA 1
ATOM 1045 C C . ILE A 1 129 ? -7.702 -2.578 19.964 1.00 82.56 129 ILE A C 1
ATOM 1047 O O . ILE A 1 129 ? -8.610 -1.771 20.155 1.00 82.56 129 ILE A O 1
ATOM 1051 N N . PRO A 1 130 ? -7.577 -3.212 18.775 1.00 81.00 130 PRO A N 1
ATOM 1052 C CA . PRO A 1 130 ? -8.468 -2.923 17.648 1.00 81.00 130 PRO A CA 1
ATOM 1053 C C . PRO A 1 130 ? -9.941 -3.238 17.933 1.00 81.00 130 PRO A C 1
ATOM 1055 O O . PRO A 1 130 ? -10.833 -2.595 17.385 1.00 81.00 130 PRO A O 1
ATOM 1058 N N . ILE A 1 131 ? -10.210 -4.236 18.778 1.00 87.31 131 ILE A N 1
ATOM 1059 C CA . ILE A 1 131 ? -11.573 -4.636 19.141 1.00 87.31 131 ILE A CA 1
ATOM 1060 C C . ILE A 1 131 ? -12.183 -3.571 20.055 1.00 87.31 131 ILE A C 1
ATOM 1062 O O . ILE A 1 131 ? -13.287 -3.093 19.797 1.00 87.31 131 ILE A O 1
ATOM 1066 N N . ILE A 1 132 ? -11.432 -3.147 21.073 1.00 87.81 132 ILE A N 1
ATOM 1067 C CA . ILE A 1 132 ? -11.829 -2.104 22.025 1.00 87.81 132 ILE A CA 1
ATOM 1068 C C . ILE A 1 132 ? -12.073 -0.772 21.303 1.00 87.81 132 ILE A C 1
ATOM 1070 O O . ILE A 1 132 ? -13.131 -0.161 21.475 1.00 87.81 132 ILE A O 1
ATOM 1074 N N . THR A 1 133 ? -11.149 -0.349 20.434 1.00 85.56 133 THR A N 1
ATOM 1075 C CA . THR A 1 133 ? -11.290 0.898 19.666 1.00 85.56 133 THR A CA 1
ATOM 1076 C C . THR A 1 133 ? -12.453 0.830 18.677 1.00 85.56 133 THR A C 1
ATOM 1078 O O . THR A 1 133 ? -13.156 1.827 18.493 1.00 85.56 133 THR A O 1
ATOM 1081 N N . SER A 1 134 ? -12.732 -0.341 18.095 1.00 85.94 134 SER A N 1
ATOM 1082 C CA . SER A 1 134 ? -13.898 -0.547 17.224 1.00 85.94 134 SER A CA 1
ATOM 1083 C C . SER A 1 134 ? -15.214 -0.431 17.993 1.00 85.94 134 SER A C 1
ATOM 1085 O O . SER A 1 134 ? -16.114 0.269 17.536 1.00 85.94 134 SER A O 1
ATOM 1087 N N . ILE A 1 135 ? -15.332 -1.04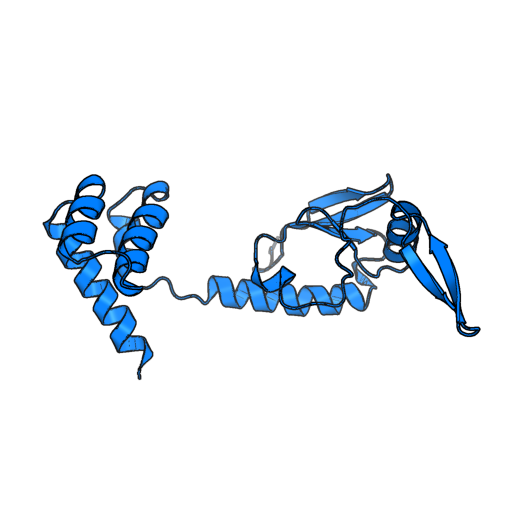7 19.175 1.00 90.00 135 ILE A N 1
ATOM 1088 C CA . ILE A 1 135 ? -16.532 -0.940 20.028 1.00 90.00 135 ILE A CA 1
ATOM 1089 C C . ILE A 1 135 ? -16.821 0.526 20.374 1.00 90.00 135 ILE A C 1
ATOM 1091 O O . ILE A 1 135 ? -17.958 0.984 20.254 1.00 90.00 135 ILE A O 1
ATOM 1095 N N . ALA A 1 136 ? -15.786 1.274 20.754 1.00 85.44 136 ALA A N 1
ATOM 1096 C CA . ALA A 1 136 ? -15.908 2.683 21.105 1.00 85.44 136 ALA A CA 1
ATOM 1097 C C . ALA A 1 136 ? -16.250 3.561 19.879 1.00 85.44 136 ALA A C 1
ATOM 1099 O O . ALA A 1 136 ? -17.026 4.512 19.978 1.00 85.44 136 ALA A O 1
ATOM 1100 N N . SER A 1 137 ? -15.739 3.209 18.696 1.00 85.12 137 SER A N 1
ATOM 1101 C CA . SER A 1 137 ? -16.069 3.891 17.434 1.00 85.12 137 SER A CA 1
ATOM 1102 C C . SER A 1 137 ? -17.511 3.624 16.987 1.00 85.12 137 SER A C 1
ATOM 1104 O O . SER A 1 137 ? -18.180 4.522 16.478 1.00 85.12 137 SER A O 1
ATOM 1106 N N . LEU A 1 138 ? -18.028 2.412 17.216 1.00 81.56 138 LEU A N 1
ATOM 1107 C CA . LEU A 1 138 ? -19.428 2.073 16.945 1.00 81.56 138 LEU A CA 1
ATOM 1108 C C . LEU A 1 138 ? -20.386 2.890 17.822 1.00 81.56 138 LEU A C 1
ATOM 1110 O O . LEU A 1 138 ? -21.421 3.338 17.331 1.00 81.56 138 LEU A O 1
ATOM 1114 N N . TYR A 1 139 ? -20.024 3.149 19.079 1.00 87.44 139 TYR A N 1
ATOM 1115 C CA . TYR A 1 139 ? -20.765 4.081 19.933 1.00 87.44 139 TYR A CA 1
ATOM 1116 C C . TYR A 1 139 ? -20.759 5.507 19.370 1.00 87.44 139 TYR A C 1
ATOM 1118 O O . TYR A 1 139 ? -21.821 6.100 19.207 1.00 87.44 139 TYR A O 1
ATOM 1126 N N . ASP A 1 140 ? -19.593 6.029 18.984 1.00 80.94 140 ASP A N 1
ATOM 1127 C CA . ASP A 1 140 ? -19.483 7.391 18.439 1.00 80.94 140 ASP A CA 1
ATOM 1128 C C . ASP A 1 140 ? -20.295 7.600 17.162 1.00 80.94 140 ASP A C 1
ATOM 1130 O O . ASP A 1 140 ? -20.841 8.675 16.930 1.00 80.94 140 ASP A O 1
ATOM 1134 N N . SER A 1 141 ? -20.383 6.561 16.331 1.00 82.19 141 SER A N 1
ATOM 1135 C CA . SER A 1 141 ? -21.196 6.572 15.114 1.00 82.19 141 SER A CA 1
ATOM 1136 C C . SER A 1 141 ? -22.707 6.475 15.375 1.00 82.19 141 SER A C 1
ATOM 1138 O O . SER A 1 141 ? -23.491 6.491 14.429 1.00 82.19 141 SER A O 1
ATOM 1140 N N . GLY A 1 142 ? -23.128 6.334 16.638 1.00 84.62 142 GLY A N 1
ATOM 1141 C CA . GLY A 1 142 ? -24.523 6.156 17.042 1.00 84.62 142 GLY A CA 1
ATOM 1142 C C . GLY A 1 142 ? -25.075 4.744 16.821 1.00 84.62 142 GLY A C 1
ATOM 1143 O O . GLY A 1 142 ? -26.252 4.504 17.083 1.00 84.62 142 GLY A O 1
ATOM 1144 N N . LEU A 1 143 ? -24.252 3.795 16.356 1.00 86.44 143 LEU A N 1
ATOM 1145 C CA . LEU A 1 143 ? -24.661 2.404 16.136 1.00 86.44 143 LEU A CA 1
ATOM 1146 C C . LEU A 1 143 ? -24.820 1.632 17.450 1.00 86.44 143 LEU A C 1
ATOM 1148 O O . LEU A 1 143 ? -25.679 0.755 17.545 1.00 86.44 143 LEU A O 1
ATOM 1152 N N . PHE A 1 144 ? -24.011 1.946 18.466 1.00 89.56 144 PHE A N 1
ATOM 1153 C CA . PHE A 1 144 ? -24.179 1.417 19.821 1.00 89.56 144 PHE A CA 1
ATOM 1154 C C . PHE A 1 144 ? -24.750 2.473 20.762 1.00 89.56 144 PHE A C 1
ATOM 1156 O O . PHE A 1 144 ? -24.356 3.633 20.740 1.00 89.56 144 PHE A O 1
ATOM 1163 N N . THR A 1 145 ? -25.639 2.038 21.655 1.00 92.62 145 THR A N 1
ATOM 1164 C CA . THR A 1 145 ? -26.010 2.816 22.842 1.00 92.62 145 THR A CA 1
ATOM 1165 C C . THR A 1 145 ? -24.902 2.727 23.892 1.00 92.62 145 THR A C 1
ATOM 1167 O O . THR A 1 145 ? -24.119 1.773 23.887 1.00 92.62 145 THR A O 1
ATOM 1170 N N . MET A 1 146 ? -24.860 3.676 24.836 1.00 90.50 146 MET A N 1
ATOM 1171 C CA . MET A 1 146 ? -23.889 3.664 25.944 1.00 90.50 146 MET A CA 1
ATOM 1172 C C . MET A 1 146 ? -23.899 2.317 26.686 1.00 90.50 146 MET A C 1
ATOM 1174 O O . MET A 1 146 ? -22.857 1.692 26.854 1.00 90.50 146 MET A O 1
ATOM 1178 N N . ASN A 1 147 ? -25.086 1.806 27.032 1.00 93.94 147 ASN A N 1
ATOM 1179 C CA . ASN A 1 147 ? -25.229 0.514 27.711 1.00 93.94 147 ASN A CA 1
ATOM 1180 C C . ASN A 1 147 ? -24.644 -0.642 26.885 1.00 93.94 147 ASN A C 1
ATOM 1182 O O . ASN A 1 147 ? -23.975 -1.511 27.439 1.00 93.94 147 ASN A O 1
ATOM 1186 N N . LYS A 1 148 ? -24.857 -0.646 25.558 1.00 92.31 148 LYS A N 1
ATOM 1187 C CA . LYS A 1 148 ? -24.332 -1.700 24.679 1.00 92.31 148 LYS A CA 1
ATOM 1188 C C . LYS A 1 148 ? -22.817 -1.626 24.535 1.00 92.31 148 LYS A C 1
ATOM 1190 O O . LYS A 1 148 ? -22.162 -2.660 24.481 1.00 92.31 148 LYS A O 1
ATOM 1195 N N . MET A 1 149 ? -22.263 -0.418 24.495 1.00 92.81 149 MET A N 1
ATOM 1196 C CA . MET A 1 149 ? -20.820 -0.208 24.502 1.00 92.81 149 MET A CA 1
ATOM 1197 C C . MET A 1 149 ? -20.198 -0.734 25.802 1.00 92.81 149 MET A C 1
ATOM 1199 O O . MET A 1 149 ? -19.260 -1.520 25.730 1.00 92.81 149 MET A O 1
ATOM 1203 N N . LEU A 1 150 ? -20.746 -0.370 26.968 1.00 93.94 150 LEU A N 1
ATOM 1204 C CA . LEU A 1 150 ? -20.257 -0.834 28.273 1.00 93.94 150 LEU A CA 1
ATOM 1205 C C . LEU A 1 150 ? -20.327 -2.364 28.404 1.00 93.94 150 LEU A C 1
ATOM 1207 O O . LEU A 1 150 ? -19.339 -2.983 28.786 1.00 93.94 150 LEU A O 1
ATOM 1211 N N . GLU A 1 151 ? -21.448 -2.978 28.000 1.00 93.81 151 GLU A N 1
ATOM 1212 C CA . GLU A 1 151 ? -21.616 -4.442 27.950 1.00 93.81 151 GLU A CA 1
ATOM 1213 C C . GLU A 1 151 ? -20.540 -5.121 27.085 1.00 93.81 151 GLU A C 1
ATOM 1215 O O . GLU A 1 151 ? -20.066 -6.205 27.411 1.00 93.81 151 GLU A O 1
ATOM 1220 N N . LYS A 1 152 ? -20.162 -4.516 25.952 1.00 92.62 152 LYS A N 1
ATOM 1221 C CA . LYS A 1 152 ? -19.154 -5.091 25.051 1.00 92.62 152 LYS A CA 1
ATOM 1222 C C . LYS A 1 152 ? -17.728 -4.836 25.520 1.00 92.62 152 LYS A C 1
ATOM 1224 O O . LYS A 1 152 ? -16.885 -5.708 25.338 1.00 92.62 152 LYS A O 1
ATOM 1229 N N . LEU A 1 153 ? -17.455 -3.681 26.121 1.00 92.06 153 LEU A N 1
ATOM 1230 C CA . LEU A 1 153 ? -16.137 -3.351 26.660 1.00 92.06 153 LEU A CA 1
ATOM 1231 C C . LEU A 1 153 ? -15.802 -4.170 27.909 1.00 92.06 153 LEU A C 1
ATOM 1233 O O . LEU A 1 153 ? -14.644 -4.542 28.068 1.00 92.06 153 LEU A O 1
ATOM 1237 N N . SER A 1 154 ? -16.788 -4.523 28.740 1.00 92.62 154 SER A N 1
ATOM 1238 C CA . SER A 1 154 ? -16.567 -5.326 29.954 1.00 92.62 154 SER A CA 1
ATOM 1239 C C . SER A 1 154 ? -16.065 -6.748 29.686 1.00 92.62 154 SER A C 1
ATOM 1241 O O . SER A 1 154 ? -15.539 -7.397 30.585 1.00 92.62 154 SER A O 1
ATOM 1243 N N . ALA A 1 155 ? -16.162 -7.227 28.441 1.00 92.75 155 ALA A N 1
ATOM 1244 C CA . ALA A 1 155 ? -15.544 -8.481 28.015 1.00 92.75 155 ALA A CA 1
ATOM 1245 C C . ALA A 1 155 ? -14.013 -8.385 27.845 1.00 92.75 155 ALA A C 1
ATOM 1247 O O . ALA A 1 155 ? -13.347 -9.416 27.769 1.00 92.75 155 ALA A O 1
ATOM 1248 N N . TYR A 1 156 ? -13.462 -7.169 27.758 1.00 89.50 156 TYR A N 1
ATOM 1249 C CA . TYR A 1 156 ? -12.046 -6.911 27.463 1.00 89.50 156 TYR A CA 1
ATOM 1250 C C . TYR A 1 156 ? -11.358 -6.014 28.499 1.00 89.50 156 TYR A C 1
ATOM 1252 O O . TYR A 1 156 ? -10.135 -6.027 28.605 1.00 89.50 156 TYR A O 1
ATOM 1260 N N . LEU A 1 157 ? -12.124 -5.222 29.249 1.00 89.12 157 LEU A N 1
ATOM 1261 C CA . LEU A 1 157 ? -11.629 -4.248 30.215 1.00 89.12 157 LEU A CA 1
ATOM 1262 C C . LEU A 1 157 ? -12.417 -4.342 31.522 1.00 89.12 157 LEU A C 1
ATOM 1264 O O . LEU A 1 157 ? -13.632 -4.521 31.517 1.00 89.12 157 LEU A O 1
ATOM 1268 N N . GLU A 1 158 ? -11.729 -4.148 32.643 1.00 88.81 158 GLU A N 1
ATOM 1269 C CA . GLU A 1 158 ? -12.380 -3.945 33.939 1.00 88.81 158 GLU A CA 1
ATOM 1270 C C . GLU A 1 158 ? -13.110 -2.595 33.973 1.00 88.81 158 GLU A C 1
ATOM 1272 O O . GLU A 1 158 ? -12.695 -1.633 33.325 1.00 88.81 158 GLU A O 1
ATOM 1277 N N . GLU A 1 159 ? -14.179 -2.495 34.762 1.00 85.44 159 GLU A N 1
ATOM 1278 C CA . GLU A 1 159 ? -15.051 -1.312 34.813 1.00 85.44 159 GLU A CA 1
ATOM 1279 C C . GLU A 1 159 ? -14.290 -0.009 35.131 1.00 85.44 159 GLU A C 1
ATOM 1281 O O . GLU A 1 159 ? -14.514 1.023 34.493 1.00 85.44 159 GLU A O 1
ATOM 1286 N N . SER A 1 160 ? -13.307 -0.076 36.035 1.00 85.00 160 SER A N 1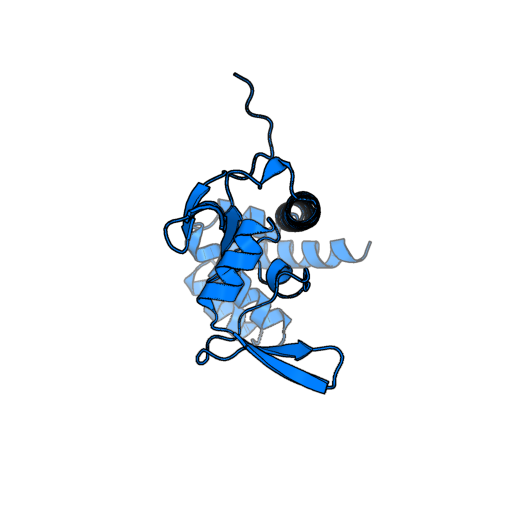
ATOM 1287 C CA . SER A 1 160 ? -12.407 1.037 36.369 1.00 85.00 160 SER A CA 1
ATOM 1288 C C . SER A 1 160 ? -11.579 1.514 35.166 1.00 85.00 160 SER A C 1
ATOM 1290 O O . SER A 1 160 ? -11.387 2.718 34.975 1.00 85.00 160 SER A O 1
ATOM 1292 N N . LYS A 1 161 ? -11.130 0.584 34.316 1.00 85.38 161 LYS A N 1
ATOM 1293 C CA . LYS A 1 161 ? -10.337 0.864 33.112 1.00 85.38 161 LYS A CA 1
ATOM 1294 C C . LYS A 1 161 ? -11.194 1.391 31.969 1.00 85.38 161 LYS A C 1
ATOM 1296 O O . LYS A 1 161 ? -10.731 2.226 31.198 1.00 85.38 161 LYS A O 1
ATOM 1301 N N . ILE A 1 162 ? -12.453 0.958 31.879 1.00 88.81 162 ILE A N 1
ATOM 1302 C CA . ILE A 1 162 ? -13.417 1.488 30.906 1.00 88.81 162 ILE A CA 1
ATOM 1303 C C . ILE A 1 162 ? -13.660 2.975 31.165 1.00 88.81 162 ILE A C 1
ATOM 1305 O O . ILE A 1 162 ? -13.565 3.776 30.237 1.00 88.81 162 ILE A O 1
ATOM 1309 N N . ALA A 1 163 ? -13.925 3.357 32.419 1.00 86.06 163 ALA A N 1
ATOM 1310 C CA . ALA A 1 163 ? -14.136 4.757 32.783 1.00 86.06 163 ALA A CA 1
ATOM 1311 C C . ALA A 1 163 ? -12.910 5.627 32.449 1.00 86.06 163 ALA A C 1
ATOM 1313 O O . ALA A 1 163 ? -13.056 6.699 31.859 1.00 86.06 163 ALA A O 1
ATOM 1314 N N . CYS A 1 164 ? -11.703 5.137 32.758 1.00 86.75 164 CYS A N 1
ATOM 1315 C CA . CYS A 1 164 ? -10.452 5.821 32.431 1.00 86.75 164 CYS A CA 1
ATOM 1316 C C . CYS A 1 164 ? -10.261 5.968 30.913 1.00 86.75 164 CYS A C 1
ATOM 1318 O O . CYS A 1 164 ? -10.080 7.082 30.425 1.00 86.75 164 CYS A O 1
ATOM 1320 N N . TYR A 1 165 ? -10.404 4.878 30.153 1.00 87.06 165 TYR A N 1
ATOM 1321 C CA . TYR A 1 165 ? -10.291 4.888 28.694 1.00 87.06 165 TYR A CA 1
ATOM 1322 C C . TYR A 1 165 ? -11.266 5.875 28.041 1.00 87.06 165 TYR A C 1
ATOM 1324 O O . TYR A 1 165 ? -10.864 6.670 27.194 1.00 87.06 165 TYR A O 1
ATOM 1332 N N . LEU A 1 166 ? -12.538 5.869 28.452 1.00 87.12 166 LEU A N 1
ATOM 1333 C CA . LEU A 1 166 ? -13.548 6.777 27.902 1.00 87.12 166 LEU A CA 1
ATOM 1334 C C . LEU A 1 166 ? -13.258 8.243 28.243 1.00 87.12 166 LEU A C 1
ATOM 1336 O O . LEU A 1 166 ? -13.449 9.102 27.386 1.00 87.12 166 LEU A O 1
ATOM 1340 N N . SER A 1 167 ? -12.756 8.519 29.450 1.00 86.75 167 SER A N 1
ATOM 1341 C CA . SER A 1 167 ? -12.353 9.867 29.864 1.00 86.75 167 SER A CA 1
ATOM 1342 C C . SER A 1 167 ? -11.141 10.383 29.084 1.00 86.75 167 SER A C 1
ATOM 1344 O O . SER A 1 167 ? -11.107 11.555 28.713 1.00 86.75 167 SER A O 1
ATOM 1346 N N . LEU A 1 168 ? -10.135 9.541 28.835 1.00 85.25 168 LEU A N 1
ATOM 1347 C CA . LEU A 1 168 ? -8.978 9.916 28.012 1.00 85.25 168 LEU A CA 1
ATOM 1348 C C . LEU A 1 168 ? -9.407 10.147 26.560 1.00 85.25 168 LEU A C 1
ATOM 1350 O O . LEU A 1 168 ? -9.005 11.113 25.922 1.00 85.25 168 LEU A O 1
ATOM 1354 N N . ARG A 1 169 ? -10.322 9.311 26.066 1.00 82.19 169 ARG A N 1
ATOM 1355 C CA . ARG A 1 169 ? -10.843 9.394 24.702 1.00 82.19 169 ARG A CA 1
ATOM 1356 C C . ARG A 1 169 ? -11.719 10.625 24.464 1.00 82.19 169 ARG A C 1
ATOM 1358 O O . ARG A 1 169 ? -11.780 11.100 23.335 1.00 82.19 169 ARG A O 1
ATOM 1365 N N . SER A 1 170 ? -12.410 11.146 25.482 1.00 80.56 170 SER A N 1
ATOM 1366 C CA . SER A 1 170 ? -13.085 12.448 25.372 1.00 80.56 170 SER A CA 1
ATOM 1367 C C . SER A 1 170 ? -12.084 13.603 25.323 1.00 80.56 170 SER A C 1
ATOM 1369 O O . SER A 1 170 ? -12.258 14.496 24.505 1.00 80.56 170 SER A O 1
ATOM 1371 N N . GLN A 1 171 ? -10.995 13.543 26.102 1.00 76.88 171 GLN A N 1
ATOM 1372 C CA . GLN A 1 171 ? -9.930 14.558 26.053 1.00 76.88 171 GLN A CA 1
ATOM 1373 C C . GLN A 1 171 ? -9.241 14.599 24.685 1.00 76.88 171 GLN A C 1
ATOM 1375 O O . GLN A 1 171 ? -8.964 15.679 24.171 1.00 76.88 171 GLN A O 1
ATOM 1380 N N . ASP A 1 172 ? -9.028 13.431 24.075 1.00 70.31 172 ASP A N 1
ATOM 1381 C CA . ASP A 1 172 ? -8.482 13.322 22.720 1.00 70.31 172 ASP A CA 1
ATOM 1382 C C . ASP A 1 172 ? -9.379 14.020 21.677 1.00 70.31 172 ASP A C 1
ATOM 1384 O O . ASP A 1 172 ? -8.873 14.636 20.744 1.00 70.31 172 ASP A O 1
ATOM 1388 N N . LYS A 1 173 ? -10.710 13.976 21.847 1.00 67.12 173 LYS A N 1
ATOM 1389 C CA . LYS A 1 173 ? -11.673 14.643 20.950 1.00 67.12 173 LYS A CA 1
ATOM 1390 C C . LYS A 1 173 ? -11.778 16.146 21.187 1.00 67.12 173 LYS A C 1
ATOM 1392 O O . LYS A 1 173 ? -11.934 16.900 20.232 1.00 67.12 173 LYS A O 1
ATOM 1397 N N . ASP A 1 174 ? -11.696 16.579 22.441 1.00 59.34 174 ASP A N 1
ATOM 1398 C CA . ASP A 1 174 ? -11.751 17.999 22.797 1.00 59.34 174 ASP A CA 1
ATOM 1399 C C . ASP A 1 174 ? -10.454 18.731 22.394 1.00 59.34 174 ASP A C 1
ATOM 1401 O O . ASP A 1 174 ? -10.484 19.910 22.042 1.00 59.34 174 ASP A O 1
ATOM 1405 N N . GLY A 1 175 ? -9.318 18.020 22.376 1.00 53.34 175 GLY A N 1
ATOM 1406 C CA . GLY A 1 175 ? -8.015 18.530 21.936 1.00 53.34 175 GLY A CA 1
ATOM 1407 C C . GLY A 1 175 ? -7.857 18.720 20.420 1.00 53.34 175 GLY A C 1
ATOM 1408 O O . GLY A 1 175 ? -6.948 19.433 20.004 1.00 53.34 175 GLY A O 1
ATOM 1409 N N . GLU A 1 176 ? -8.732 18.142 19.588 1.00 46.50 176 GLU A N 1
ATOM 1410 C CA . GLU A 1 176 ? -8.737 18.345 18.126 1.00 46.50 176 GLU A CA 1
ATOM 1411 C C . GLU A 1 176 ? -9.448 19.648 17.684 1.00 46.50 176 GLU A C 1
ATOM 1413 O O . GLU A 1 176 ? -9.420 19.982 16.499 1.00 46.50 176 GLU A O 1
ATOM 1418 N N . ILE A 1 177 ? -10.075 20.402 18.605 1.00 38.38 177 ILE A N 1
ATOM 1419 C CA . ILE A 1 177 ? -10.845 21.636 18.309 1.00 38.38 177 ILE A CA 1
ATOM 1420 C C . ILE A 1 177 ? -10.052 22.936 18.613 1.00 38.38 177 ILE A C 1
ATOM 1422 O O . ILE A 1 177 ? -10.568 24.034 18.398 1.00 38.38 177 ILE A O 1
ATOM 1426 N N . ALA A 1 178 ? -8.793 22.853 19.063 1.00 32.28 178 ALA A N 1
ATOM 1427 C CA . ALA A 1 178 ? -7.948 24.021 19.375 1.00 32.28 178 ALA A CA 1
ATOM 1428 C C . ALA A 1 178 ? -6.979 24.417 18.246 1.00 32.28 178 ALA A C 1
ATOM 1430 O O . ALA A 1 178 ? -6.345 23.518 17.649 1.00 32.28 178 ALA A O 1
#

Radius of gyration: 23.01 Å; chains: 1; bounding box: 53×38×72 Å

Organism: Paenibacillus polymyxa (strain SC2) (NCBI:txid886882)

pLDDT: mean 72.77, std 17.44, range [25.7, 93.94]

Sequence (178 aa):
MVTKKGDVALEKGQLLSLPCITFDVSSHMITRKSLAIREYTGTNLDVGIPQGNGRFRLEKENQLIEEYLNAGKGIYLKGKVYFLESAYHSSIYYAKFKKVYDRIHENAERKMRTIAEDYLLHEVPQHQIPIITSIASLYDSGLFTMNKMLEKLSAYLEESKIACYLSLRSQDKDGEIA